Protein AF-A0A0V0T4U0-F1 (afdb_monomer)

Secondary structure (DSSP, 8-state):
---------------S----PPPPHHHHHHHHHHHHH-SS--HHHHHHHHHHTT--TT-

Solvent-accessible surface area (backbone atoms only — not comparable to full-atom values): 4114 Å² total; per-residue (Å²): 140,80,86,72,84,74,79,82,81,85,78,80,94,80,77,101,61,82,76,84,78,81,79,51,75,67,51,49,52,54,53,53,51,46,42,74,77,44,86,70,77,51,73,70,55,43,48,54,50,16,65,75,60,78,47,56,83,87,115

Sequence (59 aa):
MTTNPQIFNFNGSTDGKRQRTAYTRSQVLELEKEFHFNRYLTRRRRVEIAHTLDLTERQ

Nearest PDB structures (foldseek):
  2r5y-assembly1_A  TM=8.870E-01  e=1.064E-04  Drosophila melanogaster
  1b72-assembly1_A  TM=9.488E-01  e=6.345E-04  Homo sapiens
  1puf-assembly1_A  TM=7.671E-01  e=3.849E-04  Mus musculus
  2e1o-assembly1_A  TM=7.317E-01  e=4.064E-03  Homo sapiens
  6u81-assembly1_A  TM=8.013E-01  e=3.463E-02  Homo sapiens

Foldseek 3Di:
DDPDPPPDPDDDDDDDDDPDDDADPVLVVVVVVVCVVPVDDDPVRLVVSCVVRVHDSVD

Radius of gyration: 14.04 Å; Cα contacts (8 Å, |Δi|>4): 12; chains: 1; bounding box: 24×29×34 Å

Structure (mmCIF, N/CA/C/O backbone):
data_AF-A0A0V0T4U0-F1
#
_entry.id   AF-A0A0V0T4U0-F1
#
loop_
_atom_site.group_PDB
_atom_site.id
_atom_site.type_symbol
_atom_site.label_atom_id
_atom_site.label_alt_id
_atom_site.label_comp_id
_atom_site.label_asym_id
_atom_site.label_entity_id
_atom_site.label_seq_id
_atom_site.pdbx_PDB_ins_code
_atom_site.Cartn_x
_atom_site.Cartn_y
_atom_site.Cartn_z
_atom_site.occupancy
_atom_site.B_iso_or_equiv
_atom_site.auth_seq_id
_atom_site.auth_comp_id
_atom_site.auth_asym_id
_atom_site.auth_atom_id
_atom_site.pdbx_PDB_model_num
ATOM 1 N N . MET A 1 1 ? -14.268 2.235 -20.877 1.00 40.56 1 MET A N 1
ATOM 2 C CA . MET A 1 1 ? -13.131 2.315 -21.815 1.00 40.56 1 MET A CA 1
ATOM 3 C C . MET A 1 1 ? -11.962 2.950 -21.074 1.00 40.56 1 MET A C 1
ATOM 5 O O . MET A 1 1 ? -11.841 4.163 -21.085 1.00 40.56 1 MET A O 1
ATOM 9 N N . THR A 1 2 ? -11.162 2.170 -20.347 1.00 41.00 2 THR A N 1
ATOM 10 C CA . THR A 1 2 ? -9.944 2.678 -19.696 1.00 41.00 2 THR A CA 1
ATOM 11 C C . THR A 1 2 ? -8.776 1.852 -20.207 1.00 41.00 2 THR A C 1
ATOM 13 O O . THR A 1 2 ? -8.534 0.722 -19.788 1.00 41.00 2 THR A O 1
ATOM 16 N N . THR A 1 3 ? -8.113 2.390 -21.226 1.00 50.44 3 THR A N 1
ATOM 17 C CA . THR A 1 3 ? -6.865 1.859 -21.765 1.00 50.44 3 THR A CA 1
ATOM 18 C C . THR A 1 3 ? -5.788 2.012 -20.703 1.00 50.44 3 THR A C 1
ATOM 20 O O . THR A 1 3 ? -5.236 3.090 -20.511 1.00 50.44 3 THR A O 1
ATOM 23 N N . ASN A 1 4 ? -5.539 0.918 -19.996 1.00 49.94 4 ASN A N 1
ATOM 24 C CA . ASN A 1 4 ? -4.382 0.728 -19.142 1.00 49.94 4 ASN A CA 1
ATOM 25 C C . ASN A 1 4 ? -3.145 0.652 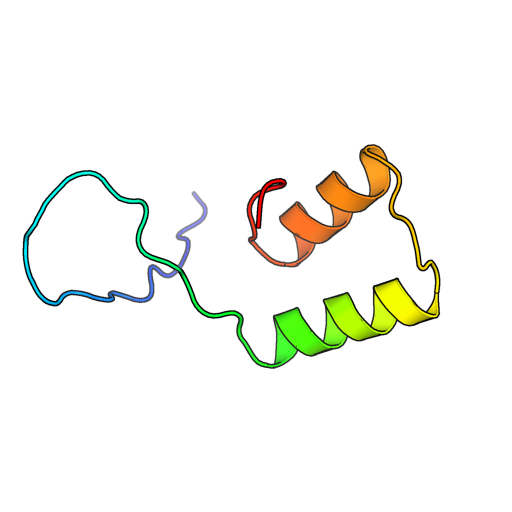-20.061 1.00 49.94 4 ASN A C 1
ATOM 27 O O . ASN A 1 4 ? -3.121 -0.238 -20.922 1.00 49.94 4 ASN A O 1
ATOM 31 N N . PRO A 1 5 ? -2.170 1.578 -19.991 1.00 54.25 5 PRO A N 1
ATOM 32 C CA . PRO A 1 5 ? -0.990 1.502 -20.836 1.00 54.25 5 PRO A CA 1
ATOM 33 C C . PRO A 1 5 ? -0.140 0.322 -20.361 1.00 54.25 5 PRO A C 1
ATOM 35 O O . PRO A 1 5 ? 0.648 0.422 -19.425 1.00 54.25 5 PRO A O 1
ATOM 38 N N . GLN A 1 6 ? -0.347 -0.822 -21.013 1.00 48.44 6 GLN A N 1
ATOM 39 C CA . GLN A 1 6 ? 0.477 -2.013 -20.878 1.00 48.44 6 GLN A CA 1
ATOM 40 C C . GLN A 1 6 ? 1.925 -1.628 -21.191 1.00 48.44 6 GLN A C 1
ATOM 42 O O . GLN A 1 6 ? 2.281 -1.416 -22.351 1.00 48.44 6 GLN A O 1
ATOM 47 N N . ILE A 1 7 ? 2.771 -1.537 -20.163 1.00 56.94 7 ILE A N 1
ATOM 48 C CA . ILE A 1 7 ? 4.218 -1.539 -20.363 1.00 56.94 7 ILE A CA 1
ATOM 49 C C . ILE A 1 7 ? 4.574 -2.964 -20.789 1.00 56.94 7 ILE A C 1
ATOM 51 O O . ILE A 1 7 ? 4.615 -3.893 -19.981 1.00 56.94 7 ILE A O 1
ATOM 55 N N . PHE A 1 8 ? 4.748 -3.135 -22.098 1.00 54.28 8 PHE A N 1
ATOM 56 C CA . PHE A 1 8 ? 5.178 -4.372 -22.733 1.00 54.28 8 PHE A CA 1
ATOM 57 C C . PHE A 1 8 ? 6.559 -4.776 -22.208 1.00 54.28 8 PHE A C 1
ATOM 59 O O . PHE A 1 8 ? 7.578 -4.276 -22.674 1.00 54.28 8 PHE A O 1
ATOM 66 N N . ASN A 1 9 ? 6.601 -5.748 -21.299 1.00 50.25 9 ASN A N 1
ATOM 67 C CA . ASN A 1 9 ? 7.786 -6.574 -21.101 1.00 50.25 9 ASN A CA 1
ATOM 68 C C . ASN A 1 9 ? 7.607 -7.864 -21.906 1.00 50.25 9 ASN A C 1
ATOM 70 O O . ASN A 1 9 ? 7.191 -8.894 -21.383 1.00 50.25 9 ASN A O 1
ATOM 74 N N . PHE A 1 10 ? 7.905 -7.793 -23.204 1.00 58.59 10 PHE A N 1
ATOM 75 C CA . PHE A 1 10 ? 8.145 -8.985 -24.008 1.00 58.59 10 PHE A CA 1
ATOM 76 C C . PHE A 1 10 ? 9.631 -9.299 -23.962 1.00 58.59 10 PHE A C 1
ATOM 78 O O . PHE A 1 10 ? 10.426 -8.619 -24.600 1.00 58.59 10 PHE A O 1
ATOM 85 N N . ASN A 1 11 ? 9.993 -10.346 -23.227 1.00 48.56 11 ASN A N 1
ATOM 86 C CA . ASN A 1 11 ? 11.074 -11.220 -23.657 1.00 48.56 11 ASN A CA 1
ATOM 87 C C . ASN A 1 11 ? 10.936 -12.599 -23.007 1.00 48.56 11 ASN A C 1
ATOM 89 O O . ASN A 1 11 ? 11.071 -12.741 -21.796 1.00 48.56 11 ASN A O 1
ATOM 93 N N . GLY A 1 12 ? 10.710 -13.596 -23.866 1.00 46.66 12 GLY A N 1
ATOM 94 C CA . GLY A 1 12 ? 11.092 -14.985 -23.629 1.00 46.66 12 GLY A CA 1
ATOM 95 C C . GLY A 1 12 ? 10.128 -15.827 -22.800 1.00 46.66 12 GLY A C 1
ATOM 96 O O . GLY A 1 12 ? 10.308 -15.989 -21.602 1.00 46.66 12 GLY A O 1
ATOM 97 N N . SER A 1 13 ? 9.154 -16.427 -23.486 1.00 60.62 13 SER A N 1
ATOM 98 C CA . SER A 1 13 ? 8.738 -17.830 -23.323 1.00 60.62 13 SER A CA 1
ATOM 99 C C . SER A 1 13 ? 9.389 -18.622 -22.171 1.00 60.62 13 SER A C 1
ATOM 101 O O . SER A 1 13 ? 10.568 -18.957 -22.264 1.00 60.62 13 SER A O 1
ATOM 103 N N . THR A 1 14 ? 8.604 -18.980 -21.143 1.00 53.31 14 THR A N 1
ATOM 104 C CA . THR A 1 14 ? 8.512 -20.323 -20.509 1.00 53.31 14 THR A CA 1
ATOM 105 C C . THR A 1 14 ? 7.657 -20.275 -19.226 1.00 53.31 14 THR 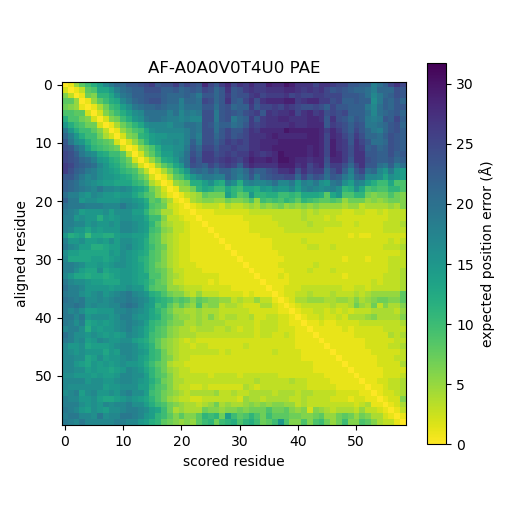A C 1
ATOM 107 O O . THR A 1 14 ? 7.898 -19.484 -18.322 1.00 53.31 14 THR A O 1
ATOM 110 N N . ASP A 1 15 ? 6.635 -21.137 -19.179 1.00 49.97 15 ASP A N 1
ATOM 111 C CA . ASP A 1 15 ? 5.946 -21.659 -17.988 1.00 49.97 15 ASP A CA 1
ATOM 112 C C . ASP A 1 15 ? 5.397 -20.700 -16.918 1.00 49.97 15 ASP A C 1
ATOM 114 O O . ASP A 1 15 ? 6.081 -20.373 -15.953 1.00 49.97 15 ASP A O 1
ATOM 118 N N . GLY A 1 16 ? 4.093 -20.391 -17.011 1.00 56.75 16 GLY A N 1
ATOM 119 C CA . GLY A 1 16 ? 3.105 -20.418 -15.905 1.00 56.75 16 GLY A CA 1
ATOM 120 C C . GLY A 1 16 ? 3.336 -19.608 -14.616 1.00 56.75 16 GLY A C 1
ATOM 121 O O . GLY A 1 16 ? 2.471 -19.591 -13.738 1.00 56.75 16 GLY A O 1
ATOM 122 N N . LYS A 1 17 ? 4.463 -18.921 -14.464 1.00 54.59 17 LYS A N 1
ATOM 123 C CA . LYS A 1 17 ? 4.835 -18.139 -13.289 1.00 54.59 17 LYS A CA 1
ATOM 124 C C . LYS A 1 17 ? 4.503 -16.690 -13.596 1.00 54.59 17 LYS A C 1
ATOM 126 O O . LYS A 1 17 ? 5.029 -16.124 -14.548 1.00 54.59 17 LYS A O 1
ATOM 131 N N . ARG A 1 18 ? 3.610 -16.085 -12.803 1.00 59.59 18 ARG A N 1
ATOM 132 C CA . ARG A 1 18 ? 3.295 -14.652 -12.911 1.00 59.59 18 ARG A CA 1
ATOM 133 C C . ARG A 1 18 ? 4.612 -13.875 -12.898 1.00 59.59 18 ARG A C 1
ATOM 135 O O . ARG A 1 18 ? 5.323 -13.906 -11.895 1.00 59.59 18 ARG A O 1
ATOM 142 N N . GLN A 1 19 ? 4.946 -13.243 -14.021 1.00 68.12 19 GLN A N 1
ATOM 143 C CA . GLN A 1 19 ? 6.154 -12.440 -14.148 1.00 68.12 19 GLN A CA 1
ATOM 144 C C . GLN A 1 19 ? 6.145 -11.386 -13.036 1.00 68.12 19 GLN A C 1
ATOM 146 O O . GLN A 1 19 ? 5.136 -10.713 -12.818 1.00 68.12 19 GLN A O 1
ATOM 151 N N . ARG A 1 20 ? 7.244 -11.274 -12.287 1.00 74.06 20 ARG A N 1
ATOM 152 C CA . ARG A 1 20 ? 7.364 -10.272 -11.227 1.00 74.06 20 ARG A CA 1
ATOM 153 C C . ARG A 1 20 ? 7.424 -8.886 -11.869 1.00 74.06 20 ARG A C 1
ATOM 155 O O . ARG A 1 20 ? 8.434 -8.539 -12.473 1.00 74.06 20 ARG A O 1
ATOM 162 N N . THR A 1 21 ? 6.360 -8.103 -11.732 1.00 82.69 21 THR A N 1
ATOM 163 C CA . THR A 1 21 ? 6.339 -6.697 -12.157 1.00 82.69 21 THR A CA 1
ATOM 164 C C . THR A 1 21 ? 7.133 -5.852 -11.163 1.00 82.69 21 THR A C 1
ATOM 166 O O . THR A 1 21 ? 6.953 -5.988 -9.953 1.00 82.69 21 THR A O 1
ATOM 169 N N . ALA A 1 22 ? 8.027 -4.998 -11.659 1.00 88.81 22 ALA A N 1
ATOM 170 C CA . ALA A 1 22 ? 8.722 -4.018 -10.829 1.00 88.81 22 ALA A CA 1
ATOM 171 C C . ALA A 1 22 ? 7.800 -2.828 -10.520 1.00 88.81 22 ALA A C 1
ATOM 173 O O . ALA A 1 22 ? 7.043 -2.398 -11.389 1.00 88.81 22 ALA A O 1
ATOM 174 N N . TYR A 1 23 ? 7.881 -2.286 -9.303 1.00 90.56 23 TYR A N 1
ATOM 175 C CA . TYR A 1 23 ? 7.161 -1.064 -8.941 1.00 90.56 23 TYR A CA 1
ATOM 176 C C . TYR A 1 23 ? 7.864 0.167 -9.508 1.00 90.56 23 TYR A C 1
ATOM 178 O O . TYR A 1 23 ? 9.094 0.249 -9.535 1.00 90.56 23 TYR A O 1
ATOM 186 N N . THR A 1 24 ? 7.075 1.140 -9.952 1.00 92.69 24 THR A N 1
ATOM 187 C CA . THR A 1 24 ? 7.578 2.458 -10.339 1.00 92.69 24 THR A CA 1
ATOM 188 C C . THR A 1 24 ? 8.054 3.225 -9.105 1.00 92.69 24 THR A C 1
ATOM 190 O O . THR A 1 24 ? 7.633 2.956 -7.978 1.00 92.69 24 THR A O 1
ATOM 193 N N . ARG A 1 25 ? 8.898 4.243 -9.310 1.00 92.44 25 ARG A N 1
ATOM 194 C CA . ARG A 1 25 ? 9.379 5.109 -8.222 1.00 92.44 25 ARG A CA 1
ATOM 195 C C . ARG A 1 25 ? 8.228 5.728 -7.417 1.00 92.44 25 ARG A C 1
ATOM 197 O O . ARG A 1 25 ? 8.312 5.792 -6.197 1.00 92.44 25 ARG A O 1
ATOM 204 N N . SER A 1 26 ? 7.156 6.150 -8.086 1.00 91.62 26 SER A N 1
ATOM 205 C CA . SER A 1 26 ? 5.986 6.751 -7.435 1.00 91.62 26 SER A CA 1
ATOM 206 C C . SER A 1 26 ? 5.204 5.740 -6.595 1.00 91.62 26 SER A C 1
ATOM 208 O O . SER A 1 26 ? 4.797 6.065 -5.485 1.00 91.62 26 SER A O 1
ATOM 210 N N . GLN A 1 27 ? 5.046 4.503 -7.084 1.00 92.06 27 GLN A N 1
ATOM 211 C CA . GLN A 1 27 ? 4.396 3.431 -6.321 1.00 92.06 27 GLN A CA 1
ATOM 212 C C . GLN A 1 27 ? 5.168 3.119 -5.034 1.00 92.06 27 GLN A C 1
ATOM 214 O O . GLN A 1 27 ? 4.560 3.001 -3.976 1.00 92.06 27 GLN A O 1
ATOM 219 N N . VAL A 1 28 ? 6.502 3.044 -5.104 1.00 94.88 28 VAL A N 1
ATOM 220 C CA . VAL A 1 28 ? 7.346 2.825 -3.918 1.00 94.88 28 VAL A CA 1
ATOM 221 C C . VAL A 1 28 ? 7.190 3.963 -2.908 1.00 94.88 28 VAL A C 1
ATOM 223 O O . VAL A 1 28 ? 6.963 3.690 -1.735 1.00 94.88 28 VAL A O 1
ATOM 226 N N . LEU A 1 29 ? 7.232 5.222 -3.355 1.00 95.94 29 LEU A N 1
ATOM 227 C CA . LEU A 1 29 ? 7.097 6.384 -2.469 1.00 95.94 29 LEU A CA 1
ATOM 228 C C . LEU A 1 2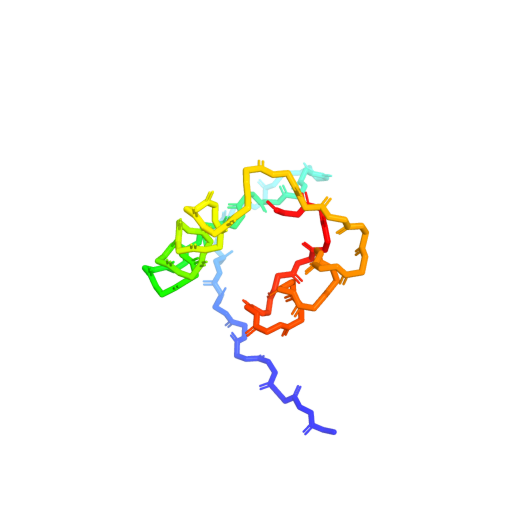9 ? 5.762 6.406 -1.714 1.00 95.94 29 LEU A C 1
ATOM 230 O O . LEU A 1 29 ? 5.742 6.653 -0.509 1.00 95.94 29 LEU A O 1
ATOM 234 N N . GLU A 1 30 ? 4.646 6.135 -2.393 1.00 94.19 30 GLU A N 1
ATOM 235 C CA . GLU A 1 30 ? 3.337 6.108 -1.728 1.00 94.19 30 GLU A CA 1
ATOM 236 C C . GLU A 1 30 ? 3.202 4.912 -0.768 1.00 94.19 30 GLU A C 1
ATOM 238 O O . GLU A 1 30 ? 2.628 5.062 0.312 1.00 94.19 30 GLU A O 1
ATOM 243 N N . LEU A 1 31 ? 3.786 3.750 -1.096 1.00 94.44 31 LEU A N 1
ATOM 244 C CA . LEU A 1 31 ? 3.841 2.601 -0.181 1.00 94.44 31 LEU A CA 1
ATOM 245 C C . LEU A 1 31 ? 4.695 2.894 1.065 1.00 94.44 31 LEU A C 1
ATOM 247 O O . LEU A 1 31 ? 4.284 2.571 2.181 1.00 94.44 31 LEU A O 1
ATOM 251 N N . GLU A 1 32 ? 5.859 3.527 0.900 1.00 95.94 32 GLU A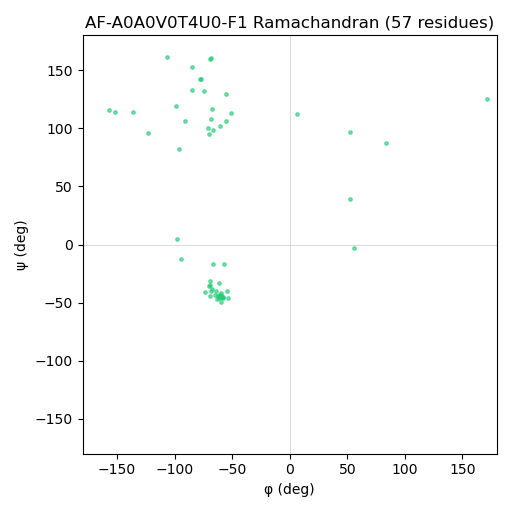 N 1
ATOM 252 C CA . GLU A 1 32 ? 6.733 3.943 2.007 1.00 95.94 32 GLU A CA 1
ATOM 253 C C . GLU A 1 32 ? 6.041 4.956 2.918 1.00 95.94 32 GLU A C 1
ATOM 255 O O . GLU A 1 32 ? 6.087 4.832 4.146 1.00 95.94 32 GLU A O 1
ATOM 260 N N . LYS A 1 33 ? 5.367 5.938 2.315 1.00 94.44 33 LYS A N 1
ATOM 261 C CA . LYS A 1 33 ? 4.580 6.944 3.023 1.00 94.44 33 LYS A CA 1
ATOM 262 C C . LYS A 1 33 ? 3.477 6.289 3.841 1.00 94.44 33 LYS A C 1
ATOM 264 O O . LYS A 1 33 ? 3.379 6.558 5.036 1.00 94.44 33 LYS A O 1
ATOM 269 N N . GLU A 1 34 ? 2.691 5.394 3.244 1.00 93.81 34 GLU A N 1
ATOM 270 C CA . GLU A 1 34 ? 1.659 4.673 3.986 1.00 93.81 34 GLU A CA 1
ATOM 271 C C . GLU A 1 34 ? 2.259 3.860 5.142 1.00 93.81 34 GLU A C 1
ATOM 273 O O . GLU A 1 34 ? 1.724 3.897 6.246 1.00 93.81 34 GLU A O 1
ATOM 278 N N . PHE A 1 35 ? 3.393 3.185 4.936 1.00 94.00 35 PHE A N 1
ATOM 279 C CA . PHE A 1 35 ? 4.057 2.417 5.993 1.00 94.00 35 PHE A CA 1
ATOM 280 C C . PHE A 1 35 ? 4.494 3.282 7.186 1.00 94.00 35 PHE A C 1
ATOM 282 O O . PHE A 1 35 ? 4.460 2.819 8.329 1.00 94.00 35 PHE A O 1
ATOM 289 N N . HIS A 1 36 ? 4.874 4.540 6.939 1.00 95.19 36 HIS A N 1
ATOM 290 C CA . HIS A 1 36 ? 5.180 5.501 8.002 1.00 95.19 36 HIS A CA 1
ATOM 291 C C . HIS A 1 36 ? 3.925 5.933 8.770 1.00 95.19 36 HIS A C 1
ATOM 293 O O . HIS A 1 36 ? 3.997 6.124 9.982 1.00 95.19 36 HIS A O 1
ATOM 299 N N . PHE A 1 37 ? 2.777 6.055 8.094 1.00 92.00 37 PHE A N 1
ATOM 300 C CA . PHE A 1 37 ? 1.498 6.356 8.746 1.00 92.00 37 PHE A CA 1
ATOM 301 C C . PHE A 1 37 ? 0.943 5.162 9.523 1.00 92.00 37 PHE A C 1
ATOM 303 O O . PHE A 1 37 ? 0.410 5.324 10.621 1.00 92.00 37 PHE A O 1
ATOM 310 N N . ASN A 1 38 ? 1.053 3.961 8.960 1.00 90.12 38 ASN A N 1
ATOM 311 C CA . ASN A 1 38 ? 0.561 2.743 9.569 1.00 90.12 38 ASN A CA 1
ATOM 312 C C . ASN A 1 38 ? 1.376 1.527 9.114 1.00 90.12 38 ASN A C 1
ATOM 314 O O . ASN A 1 38 ? 1.297 1.077 7.970 1.00 90.12 38 ASN A O 1
ATOM 318 N N . ARG A 1 39 ? 2.095 0.927 10.066 1.00 90.31 39 ARG 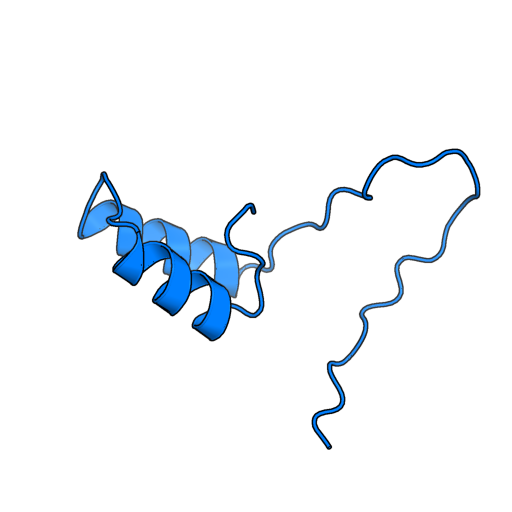A N 1
ATOM 319 C CA . ARG A 1 39 ? 2.945 -0.246 9.830 1.00 90.31 39 ARG A CA 1
ATOM 320 C C . ARG A 1 39 ? 2.151 -1.508 9.454 1.00 90.31 39 ARG A C 1
ATOM 322 O O . ARG A 1 39 ? 2.743 -2.456 8.944 1.00 90.31 39 ARG A O 1
ATOM 329 N N . TYR A 1 40 ? 0.834 -1.527 9.700 1.00 93.56 40 TYR A N 1
ATOM 330 C CA . TYR A 1 40 ? -0.050 -2.665 9.435 1.00 93.56 40 TYR A CA 1
ATOM 331 C C . TYR A 1 40 ? -1.366 -2.237 8.776 1.00 93.56 40 TYR A C 1
ATOM 333 O O . TYR A 1 40 ? -2.227 -1.605 9.387 1.00 93.56 40 TYR A O 1
ATOM 341 N N . LEU A 1 41 ? -1.578 -2.650 7.527 1.00 90.00 41 LEU A N 1
ATOM 342 C CA . LEU A 1 41 ? -2.765 -2.260 6.768 1.00 90.00 41 LEU A CA 1
ATOM 343 C C . LEU A 1 41 ? -3.972 -3.159 7.049 1.00 90.00 41 LEU A C 1
ATOM 345 O O . LEU A 1 41 ? -3.901 -4.389 6.958 1.00 90.00 41 LEU A O 1
ATOM 349 N N . THR A 1 42 ? -5.126 -2.529 7.282 1.00 93.94 42 THR A N 1
ATOM 350 C CA . THR A 1 42 ? -6.422 -3.219 7.260 1.00 93.94 42 THR 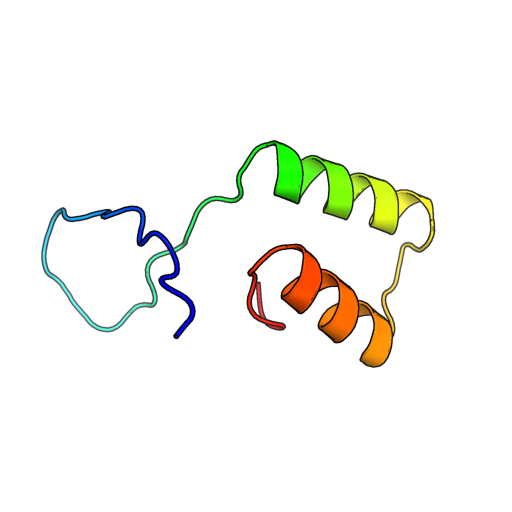A CA 1
ATOM 351 C C . THR A 1 42 ? -6.768 -3.654 5.834 1.00 93.94 42 THR A C 1
ATOM 353 O O . THR A 1 42 ? -6.259 -3.105 4.855 1.00 93.94 42 THR A O 1
ATOM 356 N N . ARG A 1 43 ? -7.682 -4.625 5.689 1.00 92.31 43 ARG A N 1
ATOM 357 C CA . ARG A 1 43 ? -8.148 -5.088 4.369 1.00 92.31 43 ARG A CA 1
ATOM 358 C C . ARG A 1 43 ? -8.658 -3.939 3.499 1.00 92.31 43 ARG A C 1
ATOM 360 O O . ARG A 1 43 ? -8.277 -3.848 2.339 1.00 92.31 43 ARG A O 1
ATOM 367 N N . ARG A 1 44 ? -9.480 -3.050 4.068 1.00 93.06 44 ARG A N 1
ATOM 368 C CA . ARG A 1 44 ? -10.036 -1.900 3.341 1.00 93.06 44 ARG A CA 1
ATOM 369 C C . ARG A 1 44 ? -8.926 -1.005 2.799 1.00 93.06 44 ARG A C 1
ATOM 371 O O . ARG A 1 44 ? -8.945 -0.651 1.627 1.00 93.06 44 ARG A O 1
ATOM 378 N N . ARG A 1 45 ? -7.922 -0.717 3.633 1.00 92.12 45 ARG A N 1
ATOM 379 C CA . ARG A 1 45 ? -6.824 0.169 3.256 1.00 92.12 45 ARG A CA 1
ATOM 380 C C . ARG A 1 45 ? -5.935 -0.425 2.164 1.00 92.12 45 ARG A C 1
ATOM 382 O O . ARG A 1 45 ? -5.558 0.292 1.245 1.00 92.12 45 ARG A O 1
ATOM 389 N N . ARG A 1 46 ? -5.671 -1.738 2.202 1.00 92.31 46 ARG A N 1
ATOM 390 C CA . ARG A 1 46 ? -4.956 -2.426 1.111 1.00 92.31 46 ARG A CA 1
ATOM 391 C C . ARG A 1 46 ? -5.683 -2.307 -0.224 1.00 92.31 46 ARG A C 1
ATOM 393 O O . ARG A 1 46 ? -5.038 -2.040 -1.228 1.00 92.31 46 ARG A O 1
ATOM 400 N N . VAL A 1 47 ? -7.007 -2.476 -0.229 1.00 93.62 47 VAL A N 1
ATOM 401 C CA . VAL A 1 47 ? -7.821 -2.335 -1.448 1.00 93.62 47 VAL A CA 1
ATOM 402 C C . VAL A 1 47 ? -7.742 -0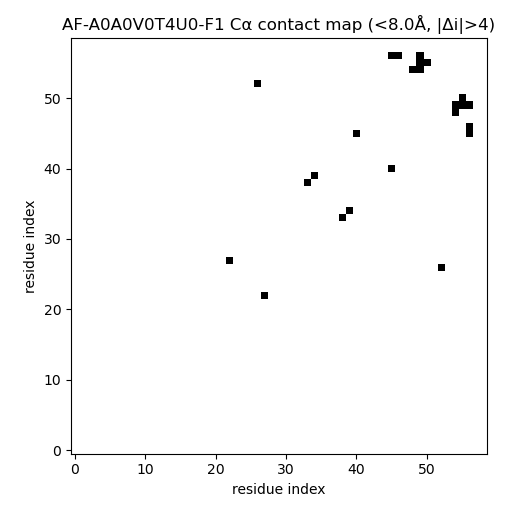.904 -1.988 1.00 93.62 47 VAL A C 1
ATOM 404 O O . VAL A 1 47 ? -7.484 -0.722 -3.173 1.00 93.62 47 VAL A O 1
ATOM 407 N N . GLU A 1 48 ? -7.893 0.107 -1.129 1.00 92.94 48 GLU A N 1
ATOM 408 C CA . GLU A 1 48 ? -7.789 1.522 -1.522 1.00 92.94 48 GLU A CA 1
ATOM 409 C C . GLU A 1 48 ? -6.426 1.851 -2.161 1.00 92.94 48 GLU A C 1
ATOM 411 O O . GLU A 1 48 ? -6.369 2.480 -3.219 1.00 92.94 48 GLU A O 1
ATOM 416 N N . ILE A 1 49 ? -5.328 1.394 -1.552 1.00 91.75 49 ILE A N 1
ATOM 417 C CA . ILE A 1 49 ? -3.965 1.651 -2.041 1.00 91.75 49 ILE A CA 1
ATOM 418 C C . ILE A 1 49 ? -3.695 0.902 -3.342 1.00 91.75 49 ILE A C 1
ATOM 420 O O . ILE A 1 49 ? -3.172 1.495 -4.280 1.00 91.75 49 ILE A O 1
ATOM 424 N N . ALA A 1 50 ? -4.091 -0.370 -3.429 1.00 90.44 50 ALA A N 1
ATOM 425 C CA . ALA A 1 50 ? -3.935 -1.166 -4.641 1.00 90.44 50 ALA A CA 1
ATOM 426 C C . ALA A 1 50 ? -4.649 -0.505 -5.832 1.00 90.44 50 ALA A C 1
ATOM 428 O O . ALA A 1 50 ? -4.046 -0.325 -6.885 1.00 90.44 50 ALA A O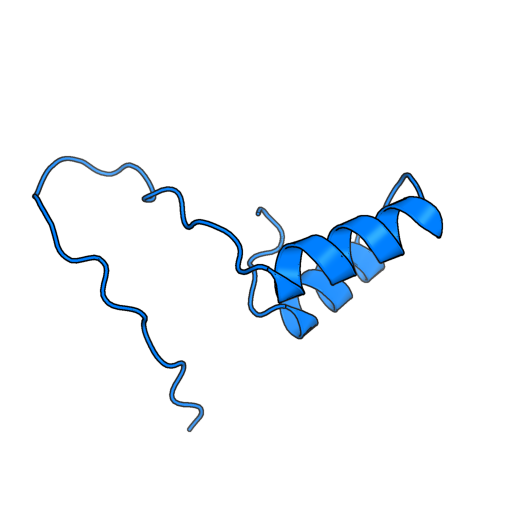 1
ATOM 429 N N . HIS A 1 51 ? -5.886 -0.038 -5.633 1.00 92.19 51 HIS A N 1
ATOM 430 C CA . HIS A 1 51 ? -6.619 0.708 -6.657 1.00 92.19 51 HIS A CA 1
ATOM 431 C C . HIS A 1 51 ? -5.965 2.045 -7.020 1.00 92.19 51 HIS A C 1
ATOM 433 O O . HIS A 1 51 ? -5.947 2.403 -8.190 1.00 92.19 51 HIS A O 1
ATOM 439 N N . THR A 1 52 ? -5.435 2.782 -6.041 1.00 90.81 52 THR A N 1
ATOM 440 C CA . THR A 1 52 ? -4.797 4.091 -6.285 1.00 90.81 52 THR A CA 1
ATOM 441 C C . THR A 1 52 ? -3.473 3.954 -7.040 1.00 90.81 52 THR A C 1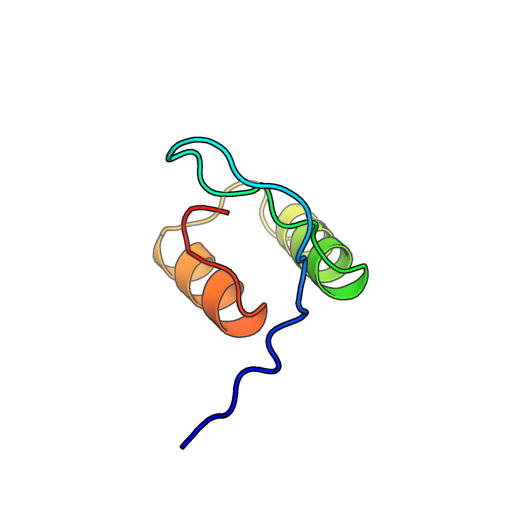
ATOM 443 O O . THR A 1 52 ? -3.097 4.842 -7.799 1.00 90.81 52 THR A O 1
ATOM 446 N N . LEU A 1 53 ? -2.758 2.850 -6.822 1.00 91.38 53 LEU A N 1
ATOM 447 C CA . LEU A 1 53 ? -1.439 2.590 -7.395 1.00 91.38 53 LEU A CA 1
ATOM 448 C C . LEU A 1 53 ? -1.475 1.703 -8.645 1.00 91.38 53 LEU A C 1
ATOM 450 O O . LEU A 1 53 ? -0.407 1.338 -9.134 1.00 91.38 53 LEU A O 1
ATOM 454 N N . ASP A 1 54 ? -2.660 1.336 -9.142 1.00 89.31 54 ASP A N 1
ATOM 455 C CA . ASP A 1 54 ? -2.845 0.358 -10.224 1.00 89.31 54 ASP A CA 1
ATOM 456 C C . ASP A 1 54 ? -2.113 -0.977 -9.958 1.00 89.31 54 ASP A C 1
ATOM 458 O O . ASP A 1 54 ? -1.538 -1.608 -10.849 1.00 89.31 54 ASP A O 1
ATOM 462 N N . LEU A 1 55 ? -2.132 -1.416 -8.697 1.00 86.50 55 LEU A N 1
ATOM 463 C CA . LEU A 1 55 ? -1.594 -2.691 -8.227 1.00 86.50 55 LEU A CA 1
ATOM 464 C C . LEU A 1 55 ? -2.730 -3.668 -7.897 1.00 86.50 55 LEU A C 1
ATOM 466 O O . LEU A 1 55 ? -3.882 -3.298 -7.680 1.00 86.50 55 LEU A O 1
ATOM 470 N N . THR A 1 56 ? -2.405 -4.954 -7.822 1.00 85.19 56 THR A N 1
ATOM 471 C CA . THR A 1 56 ? -3.322 -5.966 -7.275 1.00 85.19 56 THR A CA 1
ATOM 472 C C . THR A 1 56 ? -3.208 -6.031 -5.749 1.00 85.19 56 THR A C 1
ATOM 474 O O . THR A 1 56 ? -2.133 -5.797 -5.214 1.00 85.19 56 THR A O 1
ATOM 477 N N . GLU A 1 57 ? -4.266 -6.443 -5.026 1.00 75.62 57 GLU A N 1
ATOM 478 C CA . GLU A 1 57 ? -4.231 -6.573 -3.541 1.00 75.62 57 GLU A CA 1
ATOM 479 C C . GLU A 1 57 ? -3.119 -7.526 -3.040 1.00 75.62 57 GLU A C 1
ATOM 481 O O . GLU A 1 57 ? -2.794 -7.546 -1.857 1.00 75.62 57 GLU A O 1
ATOM 486 N N . ARG A 1 58 ? -2.568 -8.365 -3.927 1.00 76.62 58 ARG A N 1
ATOM 487 C CA . ARG A 1 58 ? -1.558 -9.383 -3.608 1.00 76.62 58 ARG A CA 1
ATOM 488 C C . ARG A 1 58 ? -0.111 -8.905 -3.824 1.00 76.62 58 ARG A C 1
ATOM 490 O O . ARG A 1 58 ? 0.800 -9.628 -3.426 1.00 76.62 58 ARG A O 1
ATOM 497 N N . GLN A 1 59 ? 0.089 -7.773 -4.496 1.00 64.69 59 GLN A N 1
ATOM 498 C CA . GLN A 1 59 ? 1.398 -7.151 -4.748 1.00 64.69 59 GLN A CA 1
ATOM 499 C C . GLN A 1 59 ? 1.811 -6.278 -3.562 1.00 64.69 59 GLN A C 1
ATOM 501 O O . GLN A 1 59 ? 3.015 -6.311 -3.216 1.00 64.69 59 GLN A O 1
#

pLDDT: mean 77.99, std 18.55, range [40.56, 95.94]

Mean predicted aligned error: 10.66 Å